Protein AF-A0A4Y9M3A3-F1 (afdb_monomer)

InterPro domains:
  IPR015590 Aldehyde dehydrogenase domain [PF00171] (8-48)
  IPR016161 Aldehyde/histidinol dehydrogenase [SSF53720] (2-48)
  IPR016162 Aldehyde dehydrogenase, N-terminal [G3DSA:3.40.605.10] (1-52)

Solvent-accessible surface area (backbone atoms only — not comparable to full-atom values): 3222 Å² total; per-residue (Å²): 82,79,95,43,92,70,78,22,84,81,72,41,67,38,77,41,68,36,83,86,80,72,41,76,70,45,79,42,58,47,67,49,72,69,44,52,52,54,38,52,52,36,50,54,50,53,54,55,64,72,76,110

Foldseek 3Di:
DLPDDDAAPVNDWDFDADPVVRDGPDIDHPHDPVNVVVVVVSVVVVVVVVVD

Mean predicted aligned error: 3.37 Å

pLDDT: mean 95.21, std 7.31, range [55.09, 98.5]

Nearest PDB structures (foldsee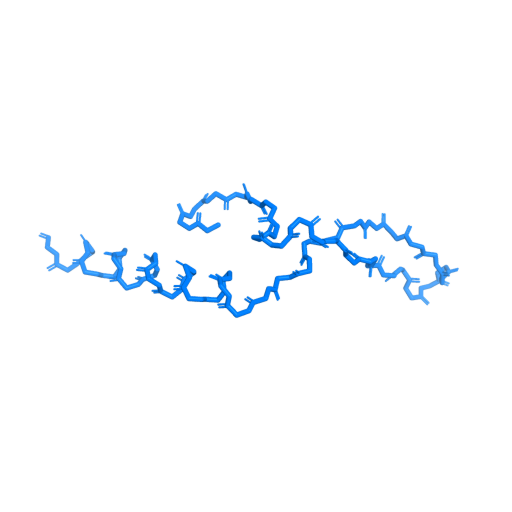k):
  7yob-assembly1_C  TM=9.583E-01  e=9.950E-02  Mus musculus
  5dib-assembly1_A  TM=9.304E-01  e=1.497E-01  Staphylococcus aureus
  5eyu-assembly1_A  TM=9.365E-01  e=2.103E-01  Staphylococcus aureus
  4zxu-assembly1_A  TM=9.294E-01  e=1.965E-01  Staphylococcus aureus subsp. aureus COL
  4v6h-assembly1_A  TM=9.307E-01  e=1.715E-01  Burkholderia pseudomallei 1710b

Radius of gyration: 15.01 Å; Cα contacts (8 Å, |Δi|>4): 53; chains: 1; bounding box: 35×23×36 Å

Secondary structure (DSSP, 8-state):
-TTS----TT--EEEEEETTTTEEEEEEE---HHHHHHHHHHHHHHHHHH--

Sequence (52 aa):
MGGKKIASASGKWMPSLDPYHNENWCEIPDSGPQDVDAAVAAAKTAFRMRLT

Organism: NCBI:txid2560055

Structure (mmCIF, N/CA/C/O backbone):
data_AF-A0A4Y9M3A3-F1
#
_entry.id   AF-A0A4Y9M3A3-F1
#
loop_
_atom_site.group_PDB
_atom_site.id
_atom_site.type_symbol
_atom_site.label_atom_id
_atom_site.label_alt_id
_atom_site.label_comp_id
_atom_site.label_asym_id
_atom_site.label_entity_id
_atom_site.label_seq_id
_atom_site.pdbx_PDB_ins_code
_atom_site.Cartn_x
_atom_site.Cartn_y
_atom_site.Cartn_z
_atom_site.occupancy
_atom_site.B_iso_or_equiv
_atom_site.auth_seq_id
_atom_site.auth_comp_id
_atom_site.auth_asym_id
_atom_site.auth_atom_id
_atom_site.pdbx_PDB_model_num
ATOM 1 N N . MET A 1 1 ? -7.458 1.391 2.739 1.00 92.50 1 MET A N 1
ATOM 2 C CA . MET A 1 1 ? -7.778 1.356 4.185 1.00 92.50 1 MET A CA 1
ATOM 3 C C . MET A 1 1 ? -9.252 1.064 4.405 1.00 92.50 1 MET A C 1
ATOM 5 O O . MET A 1 1 ? -10.056 1.387 3.538 1.00 92.50 1 MET A O 1
ATOM 9 N N . GLY A 1 2 ? -9.606 0.434 5.532 1.00 91.19 2 GLY A N 1
ATOM 10 C CA . GLY A 1 2 ? -11.009 0.168 5.889 1.00 91.19 2 GLY A CA 1
ATOM 11 C C . GLY A 1 2 ? -11.774 -0.660 4.849 1.00 91.19 2 GLY A C 1
ATOM 12 O O . GLY A 1 2 ? -12.907 -0.332 4.520 1.00 91.19 2 GLY A O 1
ATOM 13 N N . GLY A 1 3 ? -11.125 -1.671 4.260 1.00 94.00 3 GLY A N 1
ATOM 14 C CA . GLY A 1 3 ? -11.717 -2.515 3.211 1.00 94.00 3 GLY A CA 1
ATOM 15 C C . GLY A 1 3 ? -11.664 -1.940 1.789 1.00 94.00 3 GLY A C 1
ATOM 16 O O . GLY A 1 3 ? -12.161 -2.572 0.865 1.00 94.00 3 GLY A O 1
ATOM 17 N N . LYS A 1 4 ? -11.052 -0.766 1.580 1.00 96.38 4 LYS A N 1
ATOM 18 C CA . LYS A 1 4 ? -10.939 -0.122 0.259 1.00 96.38 4 LYS A CA 1
ATOM 19 C C . LYS A 1 4 ? -9.490 -0.027 -0.219 1.00 96.38 4 LYS A C 1
ATOM 21 O O . LYS A 1 4 ? -8.585 0.184 0.596 1.00 96.38 4 LYS A O 1
ATOM 26 N N . LYS A 1 5 ? -9.281 -0.110 -1.537 1.00 96.25 5 LYS A N 1
ATOM 27 C CA . LYS A 1 5 ? -8.032 0.306 -2.198 1.00 96.25 5 LYS A CA 1
ATOM 28 C C . LYS A 1 5 ? -8.011 1.831 -2.287 1.00 96.25 5 LYS A C 1
ATOM 30 O O . LYS A 1 5 ? -9.021 2.419 -2.661 1.00 96.25 5 LYS A O 1
ATOM 35 N N . ILE A 1 6 ? -6.898 2.451 -1.916 1.00 95.88 6 ILE A N 1
ATOM 36 C CA . ILE A 1 6 ? -6.722 3.908 -1.927 1.00 95.88 6 ILE A CA 1
ATOM 37 C C . ILE A 1 6 ? -5.274 4.248 -2.301 1.00 95.88 6 ILE A C 1
ATOM 39 O O . ILE A 1 6 ? -4.398 3.397 -2.150 1.00 95.88 6 ILE A O 1
ATOM 43 N N . ALA A 1 7 ? -5.043 5.472 -2.772 1.00 97.44 7 ALA A N 1
ATOM 44 C CA . ALA A 1 7 ? -3.703 6.020 -2.985 1.00 97.44 7 ALA A CA 1
ATOM 45 C C . ALA A 1 7 ? -3.028 6.415 -1.654 1.00 97.44 7 ALA A C 1
ATOM 47 O O . ALA A 1 7 ? -3.703 6.497 -0.626 1.00 97.44 7 ALA A O 1
ATOM 48 N N . SER A 1 8 ? -1.716 6.677 -1.698 1.00 97.69 8 SER A N 1
ATOM 49 C CA . SER A 1 8 ? -0.936 7.212 -0.568 1.00 97.69 8 SER A CA 1
ATOM 50 C C . SER A 1 8 ? -1.457 8.590 -0.166 1.00 97.69 8 SER A C 1
ATOM 52 O O . SER A 1 8 ? -1.770 9.409 -1.036 1.00 97.69 8 SER A O 1
ATOM 54 N N . ALA A 1 9 ? -1.487 8.885 1.134 1.00 97.75 9 ALA A N 1
ATOM 55 C CA . ALA A 1 9 ? -1.846 10.204 1.652 1.00 97.75 9 ALA A CA 1
ATOM 56 C C . ALA A 1 9 ? -0.936 11.321 1.114 1.00 97.75 9 ALA A C 1
ATOM 58 O O . ALA A 1 9 ? -1.370 12.463 0.972 1.00 97.75 9 ALA A O 1
ATOM 59 N N . SER A 1 10 ? 0.318 10.994 0.787 1.00 97.50 10 SER A N 1
ATOM 60 C CA . SER A 1 10 ? 1.266 11.943 0.191 1.00 97.50 10 SER A CA 1
ATOM 61 C C . SER A 1 10 ? 1.092 12.124 -1.323 1.00 97.50 10 SER A C 1
ATOM 63 O O . SER A 1 10 ? 1.740 12.985 -1.914 1.00 97.50 10 SER A O 1
ATOM 65 N N . GLY A 1 11 ? 0.268 11.289 -1.965 1.00 97.75 11 GLY A N 1
ATOM 66 C CA . GLY A 1 11 ? 0.145 11.205 -3.421 1.00 97.75 11 GLY A CA 1
ATOM 67 C C . GLY A 1 11 ? 1.336 10.543 -4.122 1.00 97.75 11 GLY A C 1
ATOM 68 O O . GLY A 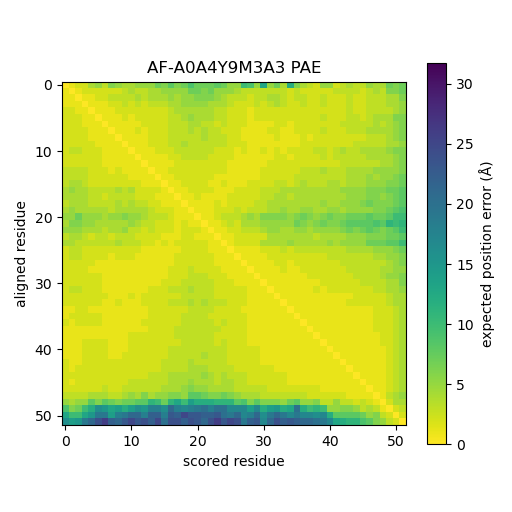1 11 ? 1.313 10.424 -5.346 1.00 97.75 11 GLY A O 1
ATOM 69 N N . LYS A 1 12 ? 2.364 10.107 -3.380 1.00 98.19 12 LYS A N 1
ATOM 70 C CA . LYS A 1 12 ? 3.547 9.446 -3.937 1.00 98.19 12 LYS A CA 1
ATOM 71 C C . LYS A 1 12 ? 3.273 7.990 -4.308 1.00 98.19 12 LYS A C 1
ATOM 73 O O . LYS A 1 12 ? 2.477 7.293 -3.672 1.00 98.19 12 LYS A O 1
ATOM 78 N N . TRP A 1 13 ? 3.999 7.546 -5.322 1.00 98.06 13 TRP A N 1
ATOM 79 C CA . TRP A 1 13 ? 4.001 6.190 -5.849 1.00 98.06 13 TRP A CA 1
ATOM 80 C C . TRP A 1 13 ? 5.447 5.717 -5.984 1.00 98.06 13 TRP A C 1
ATOM 82 O O . TRP A 1 13 ? 6.348 6.544 -6.156 1.00 98.06 13 TRP A O 1
ATOM 92 N N . MET A 1 14 ? 5.661 4.412 -5.849 1.00 97.44 14 MET A N 1
ATOM 93 C CA . MET A 1 14 ? 6.958 3.781 -6.061 1.00 97.44 14 MET A CA 1
ATOM 94 C C . MET A 1 14 ? 6.838 2.596 -7.030 1.00 97.44 14 MET A C 1
ATOM 96 O O . MET A 1 14 ? 5.813 1.903 -7.017 1.00 97.44 14 MET A O 1
ATOM 100 N N . PRO A 1 15 ? 7.890 2.311 -7.816 1.00 97.56 15 PRO A N 1
ATOM 101 C CA . PRO A 1 15 ? 7.892 1.193 -8.745 1.00 97.56 15 PRO A CA 1
ATOM 102 C C . PRO A 1 15 ? 8.036 -0.144 -8.010 1.00 97.56 15 PRO A C 1
ATOM 104 O O . PRO A 1 15 ? 8.872 -0.309 -7.118 1.00 97.56 15 PRO A O 1
ATOM 107 N N . SER A 1 16 ? 7.260 -1.133 -8.437 1.00 97.69 16 SER A N 1
ATOM 108 C CA . SER A 1 16 ? 7.465 -2.543 -8.130 1.00 97.69 16 SER A CA 1
ATOM 109 C C . SER A 1 16 ? 8.221 -3.175 -9.292 1.00 97.69 16 SER A C 1
ATOM 111 O O . SER A 1 16 ? 7.727 -3.208 -10.418 1.00 97.69 16 SER A O 1
ATOM 113 N N . LEU A 1 17 ? 9.437 -3.644 -9.027 1.00 97.44 17 LEU A N 1
ATOM 114 C CA . LEU A 1 17 ? 10.309 -4.201 -10.056 1.00 97.44 17 LEU A CA 1
ATOM 115 C C . LEU A 1 17 ? 10.015 -5.685 -10.294 1.00 97.44 17 LEU A C 1
ATOM 117 O O . LEU A 1 17 ? 9.875 -6.457 -9.344 1.00 97.44 17 LEU A O 1
ATOM 121 N N . ASP A 1 18 ? 9.989 -6.086 -11.563 1.00 97.06 18 ASP A N 1
ATOM 122 C CA . ASP A 1 18 ? 10.108 -7.483 -11.969 1.00 97.06 18 ASP A CA 1
ATOM 123 C C . ASP A 1 18 ? 11.585 -7.912 -11.843 1.00 97.06 18 ASP A C 1
ATOM 125 O O . ASP A 1 18 ? 12.426 -7.391 -12.579 1.00 97.06 18 ASP A O 1
ATOM 129 N N . PRO A 1 19 ? 11.942 -8.854 -10.949 1.00 96.25 19 PRO A N 1
ATOM 130 C CA . PRO A 1 19 ? 13.331 -9.268 -10.762 1.00 96.25 19 PRO A CA 1
ATOM 131 C C . PRO A 1 19 ? 13.887 -10.116 -11.917 1.00 96.25 19 PRO A C 1
ATOM 133 O O . PRO A 1 19 ? 15.103 -10.267 -12.010 1.00 96.25 19 PRO A O 1
ATOM 136 N N . TYR A 1 20 ? 13.035 -10.692 -12.772 1.00 97.00 20 TYR A N 1
ATOM 137 C CA . TYR A 1 20 ? 13.471 -11.499 -13.913 1.00 97.00 20 TYR A CA 1
ATOM 138 C C . TYR A 1 20 ? 13.848 -10.618 -15.110 1.00 97.00 20 TYR A C 1
ATOM 140 O O . TYR A 1 20 ? 14.902 -10.821 -15.709 1.00 97.00 20 TYR A O 1
ATOM 148 N N . HIS A 1 21 ? 13.020 -9.618 -15.430 1.00 95.88 21 HIS A N 1
ATOM 149 C CA . HIS A 1 21 ? 13.277 -8.685 -16.538 1.00 95.88 21 HIS A CA 1
ATOM 150 C C . HIS A 1 21 ? 14.030 -7.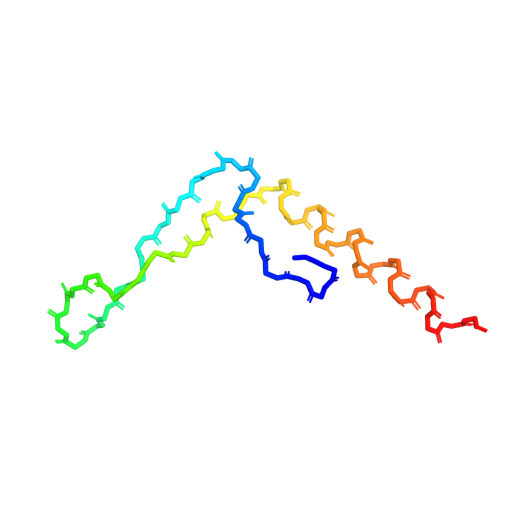412 -16.108 1.00 95.88 21 HIS A C 1
ATOM 152 O O . HIS A 1 21 ? 14.575 -6.713 -16.957 1.00 95.88 21 HIS A O 1
ATOM 158 N N . ASN A 1 22 ? 14.106 -7.122 -14.803 1.00 94.81 22 ASN A N 1
ATOM 159 C CA . ASN A 1 22 ? 14.633 -5.872 -14.239 1.00 94.81 22 ASN A CA 1
ATOM 160 C C . ASN A 1 22 ? 13.919 -4.618 -14.786 1.00 94.81 22 ASN A C 1
ATOM 162 O O . ASN A 1 22 ? 14.536 -3.586 -15.054 1.00 94.81 22 ASN A O 1
ATOM 166 N N . GLU A 1 23 ? 12.601 -4.719 -14.944 1.00 96.56 23 GLU A N 1
ATOM 167 C CA . GLU A 1 23 ? 11.727 -3.663 -15.460 1.00 96.56 23 GLU A CA 1
ATOM 168 C C . GLU A 1 23 ? 10.677 -3.266 -14.415 1.00 96.56 23 GLU A C 1
ATOM 170 O O . GLU A 1 23 ? 10.383 -4.020 -13.485 1.00 96.56 23 GLU A O 1
ATOM 175 N N . ASN A 1 24 ? 10.094 -2.072 -14.559 1.00 97.44 24 ASN A N 1
ATOM 176 C CA . ASN A 1 24 ? 8.974 -1.661 -13.715 1.00 97.44 24 ASN A CA 1
ATOM 177 C C . ASN A 1 24 ? 7.715 -2.441 -14.112 1.00 97.44 24 ASN A C 1
ATOM 179 O O . ASN A 1 24 ? 7.202 -2.269 -15.216 1.00 97.44 24 ASN A O 1
ATOM 183 N N . TRP A 1 25 ? 7.201 -3.266 -13.204 1.00 96.94 25 TRP A N 1
ATOM 184 C CA . TRP A 1 25 ? 5.954 -3.995 -13.408 1.00 96.94 25 TRP A CA 1
ATOM 185 C C . TRP A 1 25 ? 4.756 -3.074 -13.159 1.00 96.94 25 TRP A C 1
ATOM 187 O O . TRP A 1 25 ? 3.845 -2.981 -13.984 1.00 96.94 25 TRP A O 1
ATOM 197 N N . CYS A 1 26 ? 4.728 -2.383 -12.020 1.00 97.44 26 CYS A N 1
ATOM 198 C CA . CYS A 1 26 ? 3.626 -1.486 -11.682 1.00 97.44 26 CYS A CA 1
ATOM 199 C C . CYS A 1 26 ? 4.012 -0.452 -10.628 1.00 97.44 26 CYS A C 1
ATOM 201 O O . CYS A 1 26 ? 4.949 -0.642 -9.861 1.00 97.44 26 CYS A O 1
ATOM 203 N N . GLU A 1 27 ? 3.220 0.613 -10.540 1.00 97.75 27 GLU A N 1
ATOM 204 C CA . GLU A 1 27 ? 3.302 1.578 -9.447 1.00 97.75 27 GLU A CA 1
ATOM 205 C C . GLU A 1 27 ? 2.455 1.121 -8.254 1.00 97.75 27 GLU A C 1
ATOM 207 O O . GLU A 1 27 ? 1.281 0.758 -8.400 1.00 97.75 27 GLU A O 1
ATOM 212 N N . ILE A 1 28 ? 3.030 1.200 -7.056 1.00 97.31 28 ILE A N 1
ATOM 213 C CA . ILE A 1 28 ? 2.336 0.961 -5.787 1.00 97.31 28 ILE A CA 1
ATOM 214 C C . ILE A 1 28 ? 2.367 2.223 -4.910 1.00 97.31 28 ILE A C 1
ATOM 216 O O . ILE A 1 28 ? 3.304 3.014 -5.015 1.00 97.31 28 ILE A O 1
ATOM 220 N N . PRO A 1 29 ? 1.361 2.453 -4.042 1.00 98.00 29 PRO A N 1
ATOM 221 C CA . PRO A 1 29 ? 1.361 3.615 -3.160 1.00 98.00 29 PRO A CA 1
ATOM 222 C C . PRO A 1 29 ? 2.581 3.636 -2.235 1.00 98.00 29 PRO A C 1
ATOM 224 O O . PRO A 1 29 ? 2.785 2.703 -1.455 1.00 98.00 29 PRO A O 1
ATOM 227 N N . ASP A 1 30 ? 3.333 4.735 -2.258 1.00 98.12 30 ASP A N 1
ATOM 228 C CA . ASP A 1 30 ? 4.437 4.976 -1.327 1.00 98.12 30 ASP A CA 1
ATOM 229 C C . ASP A 1 30 ? 3.855 5.460 0.010 1.00 98.12 30 ASP A C 1
ATOM 231 O O . ASP A 1 30 ? 3.619 6.652 0.235 1.00 98.12 30 ASP A O 1
ATOM 235 N N . SER A 1 31 ? 3.443 4.494 0.833 1.00 97.75 31 SER A N 1
ATOM 236 C CA . SER A 1 31 ? 2.655 4.735 2.045 1.00 97.75 31 SER A CA 1
ATOM 237 C C . SER A 1 31 ? 3.536 5.237 3.189 1.00 97.75 31 SER A C 1
ATOM 239 O O . SER A 1 31 ? 4.526 4.600 3.545 1.00 97.75 31 SER A O 1
ATOM 241 N N . GLY A 1 32 ? 3.145 6.363 3.790 1.00 97.56 32 GLY A N 1
ATOM 242 C CA . GLY A 1 32 ? 3.884 7.022 4.869 1.00 97.56 32 GLY A CA 1
ATOM 243 C C . GLY A 1 32 ? 3.261 6.836 6.261 1.00 97.56 32 GLY A C 1
ATOM 244 O O . GLY A 1 32 ? 2.283 6.102 6.424 1.00 97.56 32 GLY A O 1
ATOM 245 N N . PRO A 1 33 ? 3.782 7.536 7.288 1.00 98.50 33 PRO A N 1
ATOM 246 C CA . PRO A 1 33 ? 3.258 7.467 8.656 1.00 98.50 33 PRO A CA 1
ATOM 247 C C . PRO A 1 33 ? 1.750 7.744 8.765 1.00 98.50 33 PRO A C 1
ATOM 249 O O . PRO A 1 33 ? 1.044 7.043 9.482 1.00 98.50 33 PRO A O 1
ATOM 252 N N . GLN A 1 34 ? 1.231 8.703 7.994 1.00 98.00 34 GLN A N 1
ATOM 253 C CA . GLN A 1 34 ? -0.194 9.049 7.978 1.00 98.00 34 GLN A CA 1
ATOM 254 C C . GLN A 1 34 ? -1.066 7.887 7.486 1.00 98.00 34 GLN A C 1
ATOM 256 O O . GLN A 1 34 ? -2.158 7.655 8.008 1.00 98.00 34 GLN A O 1
ATOM 261 N N . ASP A 1 35 ? -0.579 7.145 6.489 1.00 98.31 35 ASP A N 1
ATOM 262 C CA . ASP A 1 35 ? -1.271 5.974 5.967 1.00 98.31 35 ASP A CA 1
ATOM 263 C C . ASP A 1 35 ? -1.312 4.855 7.016 1.00 98.31 35 ASP A C 1
ATOM 265 O O . ASP A 1 35 ? -2.344 4.206 7.215 1.00 98.31 35 ASP A O 1
ATOM 269 N N . VAL A 1 36 ? -0.206 4.667 7.742 1.00 98.25 36 VAL A N 1
ATOM 270 C CA . VAL A 1 36 ? -0.117 3.707 8.850 1.00 98.25 36 VAL A CA 1
ATOM 271 C C . VAL A 1 36 ? -1.113 4.061 9.954 1.00 98.25 36 VAL A C 1
ATOM 273 O O . VAL A 1 36 ? -1.895 3.200 10.366 1.00 98.25 36 VAL A O 1
ATOM 276 N N . ASP A 1 37 ? -1.152 5.321 10.386 1.00 98.44 37 ASP A N 1
ATOM 277 C CA . ASP A 1 37 ? -2.071 5.782 11.430 1.00 98.44 37 ASP A CA 1
ATOM 278 C C . ASP A 1 37 ? -3.536 5.535 11.045 1.00 98.44 37 ASP A C 1
ATOM 280 O O . ASP A 1 37 ? -4.319 4.982 11.829 1.00 98.44 37 ASP A O 1
ATOM 284 N N . ALA A 1 38 ? -3.907 5.869 9.806 1.00 98.00 38 ALA A N 1
ATOM 285 C CA . ALA A 1 38 ? -5.253 5.649 9.290 1.00 98.00 38 ALA A CA 1
ATOM 286 C C . ALA A 1 38 ? -5.600 4.151 9.169 1.00 98.00 38 ALA A C 1
ATOM 288 O O . ALA A 1 38 ? -6.723 3.743 9.495 1.00 98.00 38 ALA A O 1
ATOM 289 N N . ALA A 1 39 ? -4.645 3.306 8.766 1.00 98.00 39 ALA A N 1
ATOM 290 C CA . ALA A 1 39 ? -4.827 1.856 8.722 1.00 98.00 39 ALA A CA 1
ATOM 291 C C . ALA A 1 39 ? -5.045 1.262 10.125 1.00 98.00 39 ALA A C 1
ATOM 293 O O . ALA A 1 39 ? -5.976 0.475 10.324 1.00 98.00 39 ALA A O 1
ATOM 294 N N . VAL A 1 40 ? -4.247 1.683 11.111 1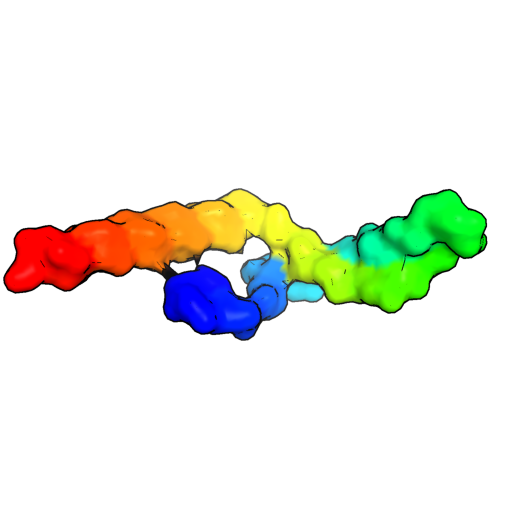.00 98.31 40 VAL A N 1
ATOM 295 C CA . VAL A 1 40 ? -4.370 1.246 12.510 1.00 98.31 40 VAL A CA 1
ATOM 296 C C . VAL A 1 40 ? -5.698 1.705 13.113 1.00 98.31 40 VAL A C 1
ATOM 298 O O . VAL A 1 40 ? -6.380 0.918 13.776 1.00 98.31 40 VAL A O 1
ATOM 301 N N . ALA A 1 41 ? -6.106 2.952 12.873 1.00 98.00 41 ALA A N 1
ATOM 302 C CA . ALA A 1 41 ? -7.390 3.468 13.340 1.00 98.00 41 ALA A CA 1
ATOM 303 C C . ALA A 1 41 ? -8.568 2.667 12.759 1.00 98.00 41 ALA A C 1
ATOM 305 O O . ALA A 1 41 ? -9.465 2.260 13.505 1.00 98.00 41 ALA A O 1
ATOM 306 N N . ALA A 1 42 ? -8.536 2.373 11.454 1.00 97.50 42 ALA A N 1
ATOM 3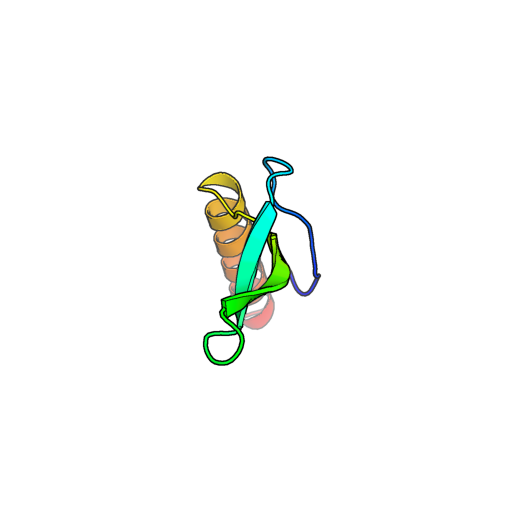07 C CA . ALA A 1 42 ? -9.554 1.558 10.796 1.00 97.50 42 ALA A CA 1
ATOM 308 C C . ALA A 1 42 ? -9.618 0.137 11.381 1.00 97.50 42 ALA A C 1
ATOM 310 O O . ALA A 1 42 ? -10.709 -0.354 11.680 1.00 97.50 42 ALA A O 1
ATOM 311 N N . ALA A 1 43 ? -8.464 -0.497 11.611 1.00 97.25 43 ALA A N 1
ATOM 312 C CA . ALA A 1 43 ? -8.389 -1.823 12.221 1.00 97.25 43 ALA A CA 1
ATOM 313 C C . ALA A 1 43 ? -8.961 -1.835 13.650 1.00 97.25 43 ALA A C 1
ATOM 315 O O . ALA A 1 43 ? -9.772 -2.700 13.980 1.00 97.25 43 ALA A O 1
ATOM 316 N N . LYS A 1 44 ? -8.616 -0.839 14.482 1.00 97.38 44 LYS A N 1
ATOM 317 C CA . LYS A 1 44 ? -9.164 -0.689 15.844 1.00 97.38 44 LYS A CA 1
ATOM 318 C C . LYS A 1 44 ? -10.6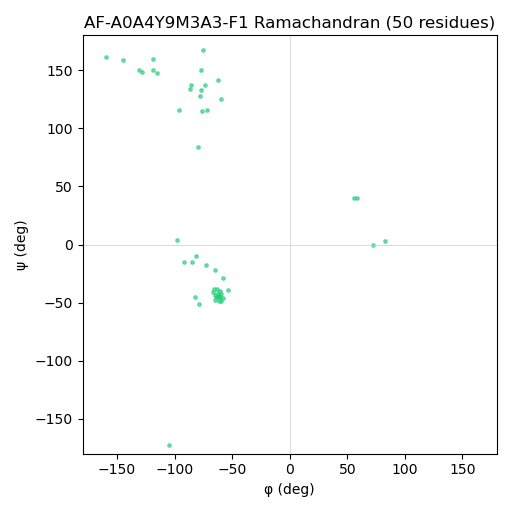84 -0.533 15.837 1.00 97.38 44 LYS A C 1
ATOM 320 O O . LYS A 1 44 ? -11.367 -1.121 16.673 1.00 97.38 44 LYS A O 1
ATOM 325 N N . THR A 1 45 ? -11.222 0.257 14.911 1.00 96.75 45 THR A N 1
ATOM 326 C CA . THR A 1 45 ? -12.672 0.442 14.776 1.00 96.75 45 THR A CA 1
ATOM 327 C C . THR A 1 45 ? -13.366 -0.849 14.364 1.00 96.75 45 THR A C 1
ATOM 329 O O . THR A 1 45 ? -14.317 -1.247 15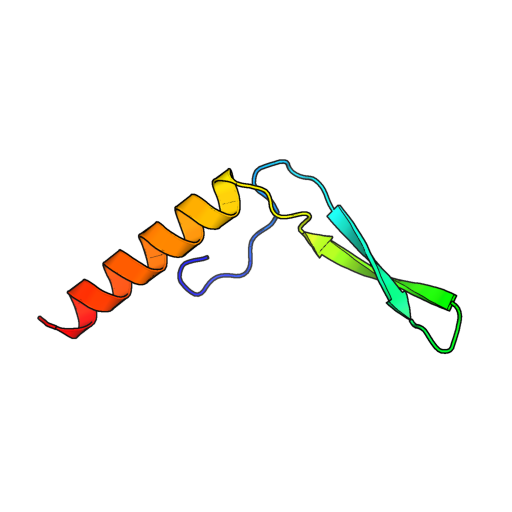.031 1.00 96.75 45 THR A O 1
ATOM 332 N N . ALA A 1 46 ? -12.850 -1.546 13.350 1.00 95.81 46 ALA A N 1
ATOM 333 C CA . ALA A 1 46 ? -13.401 -2.828 12.916 1.00 95.81 46 ALA A CA 1
ATOM 334 C C . ALA A 1 46 ? -13.358 -3.887 14.031 1.00 95.81 46 ALA A C 1
ATOM 336 O O . ALA A 1 46 ? -14.326 -4.619 14.221 1.00 95.81 46 ALA A O 1
ATOM 337 N N . PHE A 1 47 ? -12.268 -3.936 14.805 1.00 95.50 47 PHE A N 1
ATOM 338 C CA . PHE A 1 47 ? -12.152 -4.843 15.946 1.00 95.50 47 PHE A CA 1
ATOM 339 C C . PHE A 1 47 ? -13.244 -4.581 16.989 1.00 95.50 47 PHE A C 1
ATOM 341 O O . PHE A 1 47 ? -13.937 -5.511 17.384 1.00 95.50 47 PHE A O 1
ATOM 348 N N . ARG A 1 48 ? -13.458 -3.317 17.378 1.00 95.69 48 ARG A N 1
ATOM 349 C CA . ARG A 1 48 ? -14.516 -2.949 18.335 1.00 95.69 48 ARG A CA 1
ATOM 350 C C . ARG A 1 48 ? -15.916 -3.279 17.821 1.00 95.69 48 ARG A C 1
ATOM 352 O O . ARG A 1 48 ? -16.709 -3.811 18.582 1.00 95.69 48 ARG A O 1
ATOM 359 N N . MET A 1 49 ? -16.191 -3.017 16.543 1.00 89.00 49 MET A N 1
ATOM 360 C CA . MET A 1 49 ? -17.484 -3.324 15.913 1.00 89.00 49 MET A CA 1
ATOM 361 C C . MET A 1 49 ? -17.784 -4.826 15.839 1.00 89.00 49 MET A C 1
ATOM 363 O O . MET A 1 49 ? -18.938 -5.203 15.704 1.00 89.00 49 MET A O 1
ATOM 367 N N . ARG A 1 50 ? -16.762 -5.689 15.898 1.00 81.00 50 ARG A N 1
ATOM 368 C CA . ARG A 1 50 ? -16.937 -7.148 15.891 1.00 81.00 50 ARG A CA 1
ATOM 369 C C . ARG A 1 50 ? -17.222 -7.729 17.285 1.00 81.00 50 ARG A C 1
ATOM 371 O O . ARG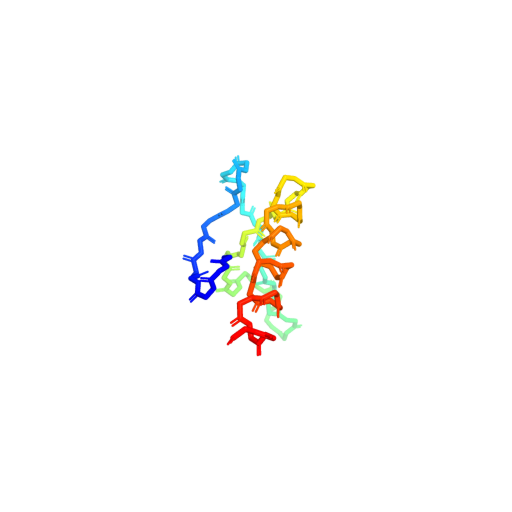 A 1 50 ? -17.615 -8.886 17.374 1.00 81.00 50 ARG A O 1
ATOM 378 N N . LEU A 1 51 ? -16.992 -6.966 18.356 1.00 69.31 51 LEU A N 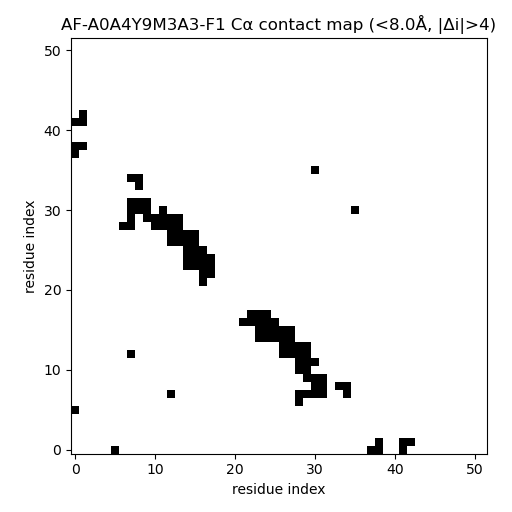1
ATOM 379 C CA . LEU A 1 51 ? -17.239 -7.385 19.744 1.00 69.31 51 LEU A CA 1
ATOM 380 C C . LEU A 1 51 ? -18.579 -6.881 20.316 1.00 69.31 51 LEU A C 1
ATOM 382 O O . LEU A 1 51 ? -18.853 -7.111 21.492 1.00 69.31 51 LEU A O 1
ATOM 386 N N . THR A 1 52 ? -19.394 -6.204 19.509 1.00 55.09 52 THR A N 1
ATOM 387 C CA . THR A 1 52 ? -20.728 -5.686 19.856 1.00 55.09 52 THR A CA 1
ATOM 388 C C . THR A 1 52 ? -21.773 -6.306 18.953 1.00 55.09 52 THR A C 1
ATOM 390 O O . THR A 1 52 ? -22.846 -6.676 19.469 1.00 55.09 52 THR A O 1
#